Protein AF-A0A2H0CXL6-F1 (afdb_monomer)

pLDDT: mean 91.2, std 7.35, range [60.97, 97.75]

Nearest PDB structures (foldseek):
  4f82-assembly1_B  TM=7.876E-01  e=6.122E-06  Burkholderia cenocepacia J2315
  2cv4-assembly1_B  TM=7.748E-01  e=1.185E-04  Aeropyrum pernix K1
  1xcc-assembly2_D  TM=7.731E-01  e=8.036E-04  Plasmodium yoelii
  5ykj-assembly1_A  TM=7.902E-01  e=5.794E-03  Saccharomyces cerevisiae S288C
  7kuu-assembly1_B  TM=6.926E-01  e=1.992E-02  Pseudomonas aeruginosa UCBPP-PA14

Structure (mmCIF, N/CA/C/O backbone):
data_AF-A0A2H0CXL6-F1
#
_entry.id   AF-A0A2H0CXL6-F1
#
loop_
_atom_site.group_PDB
_atom_site.id
_atom_site.type_symbol
_atom_site.label_atom_id
_atom_site.label_alt_id
_atom_site.label_comp_id
_atom_site.label_asym_id
_atom_site.label_entity_id
_atom_site.label_seq_id
_atom_site.pdbx_PDB_ins_code
_atom_site.Cartn_x
_atom_site.Cartn_y
_atom_site.Cartn_z
_atom_site.occupancy
_atom_site.B_iso_or_equiv
_atom_site.auth_seq_id
_atom_site.auth_comp_id
_atom_site.auth_asym_id
_atom_site.auth_atom_id
_atom_site.pdbx_PDB_model_num
ATOM 1 N N . MET A 1 1 ? -3.236 -8.050 20.922 1.00 66.56 1 MET A N 1
ATOM 2 C CA . MET A 1 1 ? -2.696 -8.634 19.679 1.00 66.56 1 MET A CA 1
ATOM 3 C C . MET A 1 1 ? -1.267 -8.111 19.547 1.00 66.56 1 MET A C 1
ATOM 5 O O . MET A 1 1 ? -0.737 -7.662 20.558 1.00 66.56 1 MET A O 1
ATOM 9 N N . ALA A 1 2 ? -0.575 -8.267 18.418 1.00 87.00 2 ALA A N 1
ATOM 10 C CA . ALA A 1 2 ? 0.791 -7.751 18.270 1.00 87.00 2 ALA A CA 1
ATOM 11 C C . ALA A 1 2 ? 0.806 -6.591 17.274 1.00 87.00 2 ALA A C 1
ATOM 13 O O . ALA A 1 2 ? 0.060 -6.619 16.291 1.00 87.00 2 ALA A O 1
ATOM 14 N N . LYS A 1 3 ? 1.670 -5.595 17.517 1.00 93.88 3 LYS A N 1
ATOM 15 C CA . LYS A 1 3 ? 1.934 -4.523 16.550 1.00 93.88 3 LYS A CA 1
ATOM 16 C C . LYS A 1 3 ? 2.315 -5.142 15.203 1.00 93.88 3 LYS A C 1
ATOM 18 O O . LYS A 1 3 ? 3.084 -6.104 15.175 1.00 93.88 3 LYS A O 1
ATOM 23 N N . LEU A 1 4 ? 1.782 -4.601 14.109 1.00 96.56 4 LEU A N 1
ATOM 24 C CA . LEU A 1 4 ? 2.117 -5.070 12.768 1.00 96.56 4 LEU A CA 1
ATOM 25 C C . LEU A 1 4 ? 3.636 -4.940 12.520 1.00 96.56 4 LEU A C 1
ATOM 27 O O . LEU A 1 4 ? 4.164 -3.826 12.584 1.00 96.56 4 LEU A O 1
ATOM 31 N N . PRO A 1 5 ? 4.357 -6.037 12.226 1.00 97.00 5 PRO A N 1
ATOM 32 C CA . PRO A 1 5 ? 5.782 -5.966 11.925 1.00 97.00 5 PRO A CA 1
ATOM 33 C C . PRO A 1 5 ? 6.067 -5.063 10.721 1.00 97.00 5 PRO A C 1
ATOM 35 O O . PRO A 1 5 ? 5.325 -5.078 9.741 1.00 97.00 5 PRO A O 1
ATOM 38 N N . GLY A 1 6 ? 7.141 -4.274 10.790 1.00 96.06 6 GLY A N 1
ATOM 39 C CA . GLY A 1 6 ? 7.555 -3.391 9.696 1.00 96.06 6 GLY A CA 1
ATOM 40 C C . GLY A 1 6 ? 6.570 -2.263 9.371 1.00 96.06 6 GLY A C 1
ATOM 41 O O . GLY A 1 6 ? 6.708 -1.636 8.328 1.00 96.06 6 GLY A O 1
ATOM 42 N N . SER A 1 7 ? 5.575 -1.969 10.218 1.00 96.12 7 SER A N 1
ATOM 43 C CA . SER A 1 7 ? 4.607 -0.890 9.953 1.00 96.12 7 SER A CA 1
ATOM 44 C C . SER A 1 7 ? 5.237 0.510 9.911 1.00 96.12 7 SER A C 1
ATOM 46 O O . SER A 1 7 ? 4.670 1.429 9.321 1.00 96.12 7 SER A O 1
ATOM 48 N N . ASN A 1 8 ? 6.427 0.658 10.494 1.00 96.75 8 ASN A N 1
ATOM 49 C CA . ASN A 1 8 ? 7.263 1.855 10.462 1.00 96.75 8 ASN A CA 1
ATOM 50 C C . ASN A 1 8 ? 8.226 1.908 9.259 1.00 96.75 8 ASN A C 1
ATOM 52 O O . ASN A 1 8 ? 8.966 2.887 9.144 1.00 96.75 8 ASN A O 1
ATOM 56 N N . ALA A 1 9 ? 8.251 0.874 8.408 1.00 97.38 9 ALA A N 1
ATOM 57 C CA . ALA A 1 9 ? 9.089 0.840 7.215 1.00 97.38 9 ALA A CA 1
ATOM 58 C C . ALA A 1 9 ? 8.776 2.031 6.304 1.00 97.38 9 ALA A C 1
ATOM 60 O O . ALA A 1 9 ? 7.628 2.476 6.195 1.00 97.38 9 ALA A O 1
ATOM 61 N N . LYS A 1 10 ? 9.816 2.542 5.648 1.00 96.62 10 LYS A N 1
ATOM 62 C CA . LYS A 1 10 ? 9.718 3.674 4.732 1.00 96.62 10 LYS A CA 1
ATOM 63 C C . LYS A 1 10 ? 9.316 3.190 3.343 1.00 96.62 10 LYS A C 1
ATOM 65 O O . LYS A 1 10 ? 10.114 2.614 2.611 1.00 96.62 10 LYS A O 1
ATOM 70 N N . LEU A 1 11 ? 8.049 3.404 3.009 1.00 96.19 11 LEU A N 1
ATOM 71 C CA . LEU A 1 11 ? 7.438 3.038 1.740 1.00 96.19 11 LEU A CA 1
ATOM 72 C C . LEU A 1 11 ? 7.324 4.266 0.837 1.00 96.19 11 LEU A C 1
ATOM 74 O O . LEU A 1 11 ? 7.063 5.377 1.302 1.00 96.19 11 LEU A O 1
ATOM 78 N N . ILE A 1 12 ? 7.450 4.056 -0.469 1.00 94.62 12 ILE A N 1
ATOM 79 C CA . ILE A 1 12 ? 7.278 5.124 -1.456 1.00 94.62 12 ILE A CA 1
ATOM 80 C C . ILE A 1 12 ? 5.838 5.142 -1.955 1.00 94.62 12 ILE A C 1
ATOM 82 O O . ILE A 1 12 ? 5.280 4.102 -2.283 1.00 94.62 12 ILE A O 1
ATOM 86 N N . ARG A 1 13 ? 5.240 6.325 -2.071 1.00 92.69 13 ARG A N 1
ATOM 87 C CA . ARG A 1 13 ? 3.954 6.555 -2.737 1.00 92.69 13 ARG A CA 1
ATOM 88 C C . ARG A 1 13 ? 4.094 7.694 -3.738 1.00 92.69 13 ARG A C 1
ATOM 90 O O . ARG A 1 13 ? 4.804 8.661 -3.486 1.00 92.6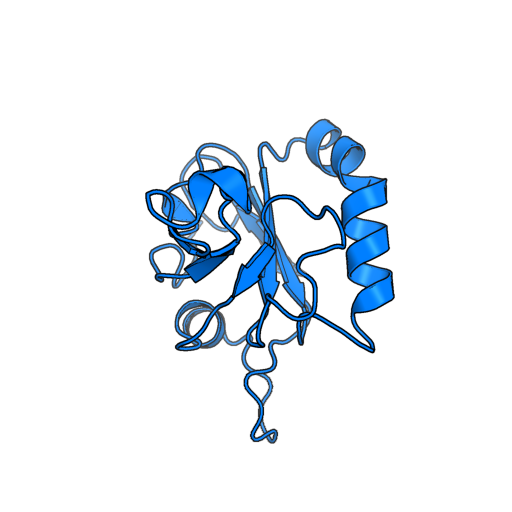9 13 ARG A O 1
ATOM 97 N N . LEU A 1 14 ? 3.346 7.629 -4.837 1.00 90.25 14 LEU A N 1
ATOM 98 C CA . LEU A 1 14 ? 3.220 8.771 -5.743 1.00 90.25 14 LEU A CA 1
ATOM 99 C C . LEU A 1 14 ? 2.505 9.934 -5.059 1.00 90.25 14 LEU A C 1
ATOM 101 O O . LEU A 1 14 ? 1.396 9.782 -4.534 1.00 90.25 14 LEU A O 1
ATOM 105 N N . ASN A 1 15 ? 3.146 11.095 -5.095 1.00 90.19 15 ASN A N 1
ATOM 106 C CA . ASN A 1 15 ? 2.651 12.304 -4.474 1.00 90.19 15 ASN A CA 1
AT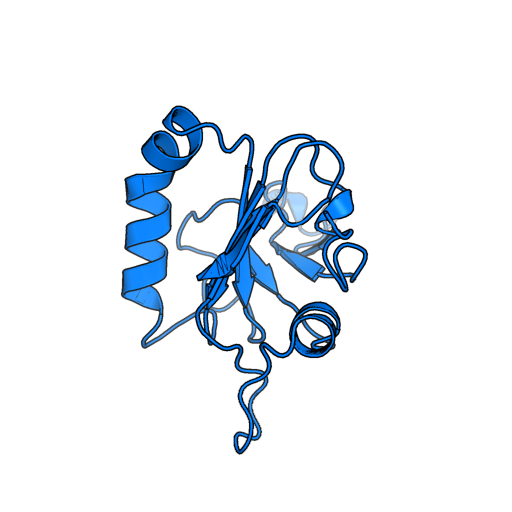OM 107 C C . ASN A 1 15 ? 1.382 12.783 -5.203 1.00 90.19 15 ASN A C 1
ATOM 109 O O . ASN A 1 15 ? 1.468 13.196 -6.361 1.00 90.19 15 ASN A O 1
ATOM 113 N N . PRO A 1 16 ? 0.204 12.772 -4.551 1.00 87.12 16 PRO A N 1
ATOM 114 C CA . PRO A 1 16 ? -1.040 13.205 -5.185 1.00 87.12 16 PRO A CA 1
ATOM 115 C C . PRO A 1 16 ? -1.069 14.709 -5.492 1.00 87.12 16 PRO A C 1
ATOM 117 O O . PRO A 1 16 ? -1.895 15.151 -6.285 1.00 87.12 16 PRO A O 1
ATOM 120 N N . GLU A 1 17 ? -0.199 15.505 -4.866 1.00 89.00 17 GLU A N 1
ATOM 121 C CA . GLU A 1 17 ? -0.097 16.945 -5.113 1.00 89.00 17 GLU A CA 1
ATOM 122 C C . GLU A 1 17 ? 0.813 17.282 -6.295 1.00 89.00 17 GLU A C 1
ATOM 124 O O . GLU A 1 17 ? 0.835 18.436 -6.740 1.00 89.00 17 GLU A O 1
ATOM 129 N N . TRP A 1 18 ? 1.567 16.295 -6.790 1.00 89.88 18 TRP A N 1
ATOM 130 C CA . TRP A 1 18 ? 2.451 16.471 -7.927 1.00 89.88 18 TRP A CA 1
ATOM 131 C C . TRP A 1 18 ? 1.650 16.696 -9.208 1.00 89.88 18 TRP A C 1
ATOM 133 O O . TRP A 1 18 ? 0.689 15.991 -9.513 1.00 89.88 18 TRP A O 1
ATOM 143 N N . SER A 1 19 ? 2.089 17.675 -9.990 1.00 88.56 19 SER A N 1
ATOM 144 C CA . SER A 1 19 ? 1.621 17.918 -11.350 1.00 88.56 19 SER A CA 1
ATOM 145 C C . SER A 1 19 ? 2.773 18.475 -12.182 1.00 88.56 19 SER A C 1
ATOM 147 O O . SER A 1 19 ? 3.781 18.926 -11.630 1.00 88.56 19 SER A O 1
ATOM 149 N N . VAL A 1 20 ? 2.630 18.482 -13.509 1.00 90.44 20 VAL A N 1
ATOM 150 C CA . VAL A 1 20 ? 3.657 19.023 -14.417 1.00 90.44 20 VAL A CA 1
ATOM 151 C C . VAL A 1 20 ? 3.963 20.488 -14.087 1.00 90.44 20 VAL A C 1
ATOM 153 O O . VAL A 1 20 ? 5.124 20.889 -14.061 1.00 90.44 20 VAL A O 1
ATOM 156 N N . GLU A 1 21 ? 2.942 21.274 -13.744 1.00 94.69 21 GLU A N 1
ATOM 157 C CA . GLU A 1 21 ? 3.063 22.690 -13.380 1.00 94.69 21 GLU A CA 1
ATOM 158 C C . GLU A 1 21 ? 3.812 22.903 -12.055 1.00 94.69 21 GLU A C 1
ATOM 160 O O . GLU A 1 21 ? 4.389 23.967 -11.834 1.00 94.69 21 GLU A O 1
ATOM 165 N N . LYS A 1 22 ? 3.818 21.896 -11.175 1.00 93.00 22 LYS A N 1
ATOM 166 C CA . LYS A 1 22 ? 4.462 21.929 -9.853 1.00 93.00 22 LYS A CA 1
ATOM 167 C C . LYS A 1 22 ? 5.756 21.117 -9.785 1.00 93.00 22 LYS A C 1
ATOM 169 O O . LYS A 1 22 ? 6.365 21.044 -8.720 1.00 93.00 22 LYS A O 1
ATOM 174 N N . ALA A 1 23 ? 6.213 20.533 -10.894 1.00 90.50 23 ALA A N 1
ATOM 175 C CA . ALA A 1 23 ? 7.337 19.593 -10.903 1.00 90.50 23 ALA A CA 1
ATOM 176 C C . ALA A 1 23 ? 8.653 20.182 -10.355 1.00 90.50 23 ALA A C 1
ATOM 178 O O . ALA A 1 23 ? 9.508 19.438 -9.883 1.00 90.50 23 ALA A O 1
ATOM 179 N N . ALA A 1 24 ? 8.814 21.510 -10.384 1.00 93.44 24 ALA A N 1
ATOM 180 C CA . ALA A 1 24 ? 9.986 22.198 -9.841 1.00 93.44 24 ALA A CA 1
ATOM 181 C C . ALA A 1 24 ? 9.975 22.361 -8.307 1.00 93.44 24 ALA A C 1
ATOM 183 O O . ALA A 1 24 ? 11.026 22.610 -7.721 1.00 93.44 24 ALA A O 1
ATOM 184 N N . SER A 1 25 ? 8.813 22.268 -7.654 1.00 94.88 25 SER A N 1
ATOM 185 C CA . SER A 1 25 ? 8.647 22.565 -6.220 1.00 94.88 25 SER A CA 1
ATOM 186 C C . SER A 1 25 ? 7.952 21.460 -5.427 1.00 94.88 25 SER A C 1
ATOM 188 O O . SER A 1 25 ? 7.912 21.517 -4.201 1.00 94.88 25 SER A O 1
ATOM 190 N N . THR A 1 26 ? 7.394 20.456 -6.099 1.00 94.00 26 THR A N 1
ATOM 191 C CA . THR A 1 26 ? 6.717 19.315 -5.482 1.00 94.00 26 THR A CA 1
ATOM 192 C C . THR A 1 26 ? 7.412 18.032 -5.935 1.00 94.00 26 THR A C 1
ATOM 194 O O . THR A 1 26 ? 7.527 17.814 -7.141 1.00 94.00 26 THR A O 1
ATOM 197 N N . PRO A 1 27 ? 7.895 17.178 -5.015 1.00 93.25 27 PRO A N 1
ATOM 198 C CA . PRO A 1 27 ? 8.504 15.906 -5.389 1.00 93.25 27 PRO A CA 1
ATOM 199 C C . PRO A 1 27 ? 7.446 14.949 -5.950 1.00 93.25 27 PRO A C 1
ATOM 201 O O . PRO A 1 27 ? 6.301 14.959 -5.496 1.00 93.25 27 PRO A O 1
ATOM 204 N N . LEU A 1 28 ? 7.828 14.126 -6.932 1.00 90.38 28 LEU A N 1
ATOM 205 C CA . LEU A 1 28 ? 6.945 13.123 -7.548 1.00 90.38 28 LEU A CA 1
ATOM 206 C C . LEU A 1 28 ? 6.550 12.015 -6.568 1.00 90.38 28 LEU A C 1
ATOM 208 O O . LEU A 1 28 ? 5.456 11.464 -6.647 1.00 90.38 28 LEU A O 1
ATOM 212 N N . GLU A 1 29 ? 7.442 11.708 -5.638 1.00 92.25 29 GLU A N 1
ATOM 213 C CA . GLU A 1 29 ? 7.311 10.628 -4.675 1.00 92.25 29 GLU A CA 1
ATOM 214 C C . GLU A 1 29 ? 7.321 11.186 -3.251 1.00 92.25 29 GLU A C 1
ATOM 216 O O . GLU A 1 29 ? 7.956 12.201 -2.957 1.00 92.25 29 GLU A O 1
ATOM 221 N N . GLN A 1 30 ? 6.594 10.512 -2.369 1.00 92.69 30 GLN A N 1
ATOM 222 C CA . GLN A 1 30 ? 6.580 10.739 -0.933 1.00 92.69 30 GLN A CA 1
ATOM 223 C C . GLN A 1 30 ? 7.029 9.469 -0.228 1.00 92.69 30 GLN A C 1
ATOM 225 O O . GLN A 1 30 ? 6.627 8.367 -0.604 1.00 92.69 30 GLN A O 1
ATOM 230 N N . GLU A 1 31 ? 7.812 9.644 0.828 1.00 95.38 31 GLU A N 1
ATOM 231 C CA . GLU A 1 31 ? 8.187 8.568 1.732 1.00 95.38 31 GLU A CA 1
ATOM 232 C C . GLU A 1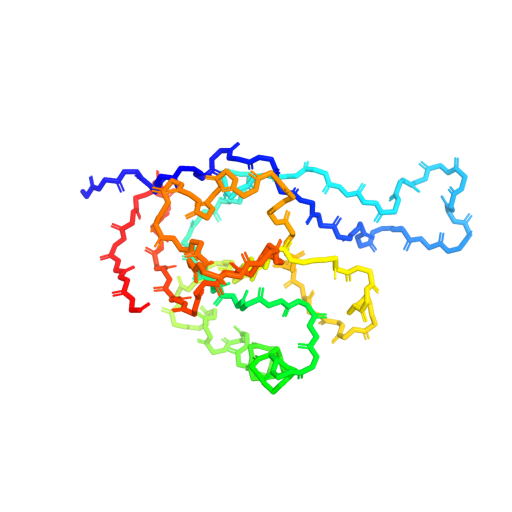 31 ? 7.271 8.601 2.960 1.00 95.38 31 GLU A C 1
ATOM 234 O O . GLU A 1 31 ? 7.246 9.586 3.700 1.00 95.38 31 GLU A O 1
ATOM 239 N N . LEU A 1 32 ? 6.503 7.534 3.166 1.00 95.44 32 LEU A N 1
ATOM 240 C CA . LEU A 1 32 ? 5.564 7.386 4.278 1.00 95.44 32 LEU A CA 1
ATOM 241 C C . LEU A 1 32 ? 5.640 5.962 4.833 1.00 95.44 32 LEU A C 1
ATOM 243 O O . LEU A 1 32 ? 6.122 5.040 4.184 1.00 95.44 32 LEU A O 1
ATOM 247 N N . SER A 1 33 ? 5.121 5.771 6.031 1.00 96.31 33 SER A N 1
ATOM 248 C CA . SER A 1 33 ? 4.960 4.482 6.690 1.00 96.31 33 SER A CA 1
ATOM 249 C C . SER A 1 33 ? 3.480 4.171 6.913 1.00 96.31 33 SER A C 1
ATOM 251 O O . SER A 1 33 ? 2.615 5.044 6.835 1.00 96.31 33 SER A O 1
ATOM 253 N N . ILE A 1 34 ? 3.161 2.915 7.223 1.00 96.06 34 ILE A N 1
ATOM 254 C CA . ILE A 1 34 ? 1.788 2.504 7.563 1.00 96.06 34 ILE A CA 1
ATOM 255 C C . ILE A 1 34 ? 1.342 3.139 8.890 1.00 96.06 34 ILE A C 1
ATOM 257 O O . ILE A 1 34 ? 0.149 3.381 9.094 1.00 96.06 34 ILE A O 1
ATOM 261 N N . ASP A 1 35 ? 2.294 3.429 9.779 1.00 95.25 35 ASP A N 1
ATOM 262 C CA . ASP A 1 35 ? 2.064 4.116 11.054 1.00 95.25 35 ASP A CA 1
ATOM 263 C C . ASP A 1 35 ? 1.670 5.597 10.883 1.00 95.25 35 ASP A C 1
ATOM 265 O O . ASP A 1 35 ? 1.059 6.162 11.791 1.00 95.25 35 ASP A O 1
ATOM 269 N N . ASP A 1 36 ? 1.936 6.217 9.726 1.00 95.69 36 ASP A N 1
ATOM 270 C CA . ASP A 1 36 ? 1.513 7.600 9.445 1.00 95.69 36 ASP A CA 1
ATOM 271 C C . ASP A 1 36 ? -0.009 7.716 9.213 1.00 95.69 36 ASP A C 1
ATOM 273 O O . ASP A 1 36 ? -0.584 8.805 9.303 1.00 95.69 36 ASP A O 1
ATOM 277 N N . PHE A 1 37 ? -0.685 6.589 8.963 1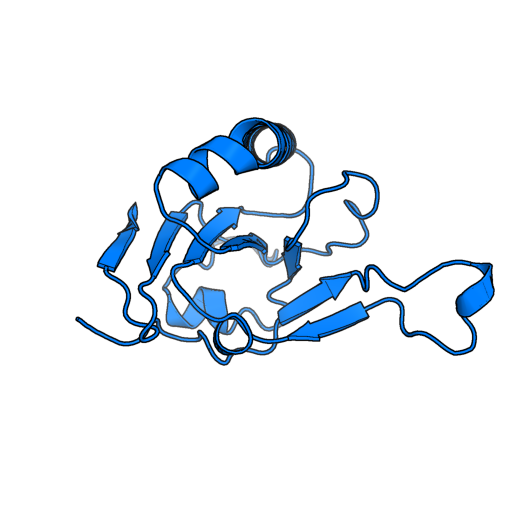.00 93.69 37 PHE A N 1
ATOM 278 C CA . PHE A 1 37 ? -2.137 6.506 8.813 1.00 93.69 37 PHE A CA 1
ATOM 279 C C . PHE A 1 37 ? -2.810 6.174 10.148 1.00 93.69 37 PHE A C 1
ATOM 281 O O . PHE A 1 37 ? -2.459 5.208 10.827 1.00 93.69 37 PHE A O 1
ATOM 288 N N . LYS A 1 38 ? -3.829 6.961 10.511 1.00 92.25 38 LYS A N 1
ATOM 289 C CA . LYS A 1 38 ? -4.615 6.768 11.738 1.00 92.25 38 LYS A CA 1
ATOM 290 C C . LYS A 1 38 ? -5.830 5.877 11.480 1.00 92.25 38 LYS A C 1
ATOM 292 O O . LYS A 1 38 ? -6.355 5.844 10.374 1.00 92.25 38 LYS A O 1
ATOM 297 N N . GLY A 1 39 ? -6.309 5.221 12.536 1.00 95.69 39 GLY A N 1
ATOM 298 C CA . GLY A 1 39 ? -7.510 4.390 12.477 1.00 95.69 39 GLY A CA 1
ATOM 299 C C . GLY A 1 39 ? -7.252 2.969 11.974 1.00 95.69 39 GLY A C 1
ATOM 300 O O . GLY A 1 39 ? -6.114 2.487 11.922 1.00 95.69 39 GLY A O 1
ATOM 301 N N . LYS A 1 40 ? -8.343 2.275 11.662 1.00 97.31 40 LYS A N 1
ATOM 302 C CA . LYS A 1 40 ? -8.349 0.908 11.148 1.00 97.31 40 LYS A CA 1
ATOM 303 C C . LYS A 1 40 ? -7.854 0.902 9.709 1.00 97.31 40 LYS A C 1
ATOM 305 O O . LYS A 1 40 ? -8.344 1.654 8.871 1.00 97.31 40 LYS A O 1
ATOM 310 N N . ARG A 1 41 ? -6.904 0.027 9.404 1.00 96.62 41 ARG A N 1
ATOM 311 C CA . ARG A 1 41 ? -6.307 -0.084 8.070 1.00 96.62 41 ARG A CA 1
ATOM 312 C C . ARG A 1 41 ? -6.532 -1.477 7.515 1.00 96.62 41 ARG A C 1
ATOM 314 O O . ARG A 1 41 ? -6.347 -2.467 8.221 1.00 96.62 41 ARG A O 1
ATOM 321 N N . LEU A 1 42 ? -6.895 -1.545 6.242 1.00 96.81 42 LEU A N 1
ATOM 322 C CA . LEU A 1 42 ? -6.849 -2.771 5.459 1.00 96.81 42 LEU A CA 1
ATOM 323 C C . LEU A 1 42 ? -5.633 -2.697 4.540 1.00 96.81 42 LEU A C 1
ATOM 325 O O . LEU A 1 42 ? -5.598 -1.878 3.623 1.00 96.81 42 LEU A O 1
ATOM 329 N N . ILE A 1 43 ? -4.634 -3.532 4.798 1.00 97.12 43 ILE A N 1
ATOM 330 C CA . ILE A 1 43 ? -3.411 -3.590 4.003 1.00 97.12 43 ILE A CA 1
ATOM 331 C C . ILE A 1 43 ? -3.523 -4.770 3.052 1.00 97.12 43 ILE A C 1
ATOM 333 O O . ILE A 1 43 ? -3.781 -5.891 3.478 1.00 97.12 43 ILE A O 1
ATOM 337 N N . ILE A 1 44 ? -3.315 -4.524 1.769 1.00 96.12 44 ILE A N 1
ATOM 338 C CA . ILE A 1 44 ? -3.368 -5.532 0.718 1.00 96.12 44 ILE A CA 1
ATOM 339 C C . ILE A 1 44 ? -1.989 -5.590 0.085 1.00 96.12 44 ILE A C 1
ATOM 341 O O . ILE A 1 44 ? -1.507 -4.585 -0.434 1.00 96.12 44 ILE A O 1
ATOM 345 N N . THR A 1 45 ? -1.341 -6.748 0.101 1.00 95.94 45 THR A N 1
ATOM 346 C CA . THR A 1 45 ? -0.088 -6.934 -0.629 1.00 95.94 45 THR A CA 1
ATOM 347 C C . THR A 1 45 ? -0.343 -7.597 -1.966 1.00 95.94 45 THR A C 1
ATOM 349 O O . THR A 1 45 ? -1.121 -8.546 -2.069 1.00 95.94 45 THR A O 1
ATOM 352 N N . LEU A 1 46 ? 0.309 -7.092 -3.009 1.00 93.75 46 LEU A N 1
ATOM 353 C CA . LEU A 1 46 ? 0.270 -7.671 -4.348 1.00 93.75 46 LEU A CA 1
ATOM 354 C C . LEU A 1 46 ? 1.700 -7.864 -4.861 1.00 93.75 46 LEU A C 1
ATOM 356 O O . LEU A 1 46 ? 2.581 -7.083 -4.496 1.00 93.75 46 LEU A O 1
ATOM 360 N N . PRO A 1 47 ? 1.947 -8.861 -5.733 1.00 91.44 47 PRO A N 1
ATOM 361 C CA . PRO A 1 47 ? 3.279 -9.113 -6.260 1.00 91.44 47 PRO A CA 1
ATOM 362 C C . PRO A 1 47 ? 3.967 -7.871 -6.810 1.00 91.44 47 PRO A C 1
ATOM 364 O O . PRO A 1 47 ? 5.060 -7.539 -6.356 1.00 91.44 47 PRO A O 1
ATOM 367 N N . GLY A 1 48 ? 3.324 -7.153 -7.728 1.00 89.56 48 GLY A N 1
ATOM 368 C CA . GLY A 1 48 ? 3.899 -5.964 -8.340 1.00 89.56 48 GLY A CA 1
ATOM 369 C C . GLY A 1 48 ? 2.851 -4.988 -8.854 1.00 89.56 48 GLY A C 1
ATOM 370 O O . GLY A 1 48 ? 1.681 -5.328 -9.013 1.00 89.56 48 GLY A O 1
ATOM 371 N N . ALA A 1 49 ? 3.298 -3.776 -9.154 1.00 85.94 49 ALA A N 1
ATOM 372 C CA . ALA A 1 49 ? 2.514 -2.680 -9.706 1.00 85.94 49 ALA A CA 1
ATOM 373 C C . ALA A 1 49 ? 2.234 -2.853 -11.214 1.00 85.94 49 ALA A C 1
ATOM 375 O O . ALA A 1 49 ? 2.430 -1.937 -11.998 1.00 85.94 49 ALA A O 1
ATOM 376 N N . GLY A 1 50 ? 1.777 -4.026 -11.659 1.00 83.31 50 GLY A N 1
ATOM 377 C CA . GLY A 1 50 ? 1.418 -4.206 -13.066 1.00 83.31 50 GLY A CA 1
ATOM 378 C C . GLY A 1 50 ? 1.091 -5.636 -13.481 1.00 83.31 50 GLY A C 1
ATOM 379 O O . GLY A 1 50 ? 1.108 -6.574 -12.678 1.00 83.31 50 GLY A O 1
ATOM 380 N N . GLY A 1 51 ? 0.816 -5.799 -14.778 1.00 83.00 51 GLY A N 1
ATOM 381 C CA . GLY A 1 51 ? 0.631 -7.095 -15.432 1.00 83.00 51 GLY A CA 1
ATOM 382 C C . GLY A 1 51 ? -0.477 -7.926 -14.788 1.00 83.00 51 GLY A C 1
ATOM 383 O O . GLY A 1 51 ? -1.642 -7.535 -14.794 1.00 83.00 51 GLY A O 1
ATOM 384 N N . PHE A 1 52 ? -0.108 -9.072 -14.214 1.00 81.38 52 PHE A N 1
ATOM 385 C CA . PHE A 1 52 ? -1.045 -10.015 -13.597 1.00 81.38 52 PHE A CA 1
ATOM 386 C C . PHE A 1 52 ? -1.824 -9.444 -12.412 1.00 81.38 52 PHE A C 1
ATOM 388 O O . PHE A 1 52 ? -2.893 -9.963 -12.126 1.00 81.38 52 PHE A O 1
ATOM 395 N N . CYS A 1 53 ? -1.315 -8.394 -11.756 1.00 87.44 53 CYS A N 1
ATOM 396 C CA . CYS A 1 53 ? -1.976 -7.776 -10.603 1.00 87.44 53 CYS A CA 1
ATOM 397 C C . CYS A 1 53 ? -3.028 -6.732 -11.016 1.00 87.44 53 CYS A C 1
ATOM 399 O O . CYS A 1 53 ? -3.692 -6.132 -10.170 1.00 87.44 53 CYS A O 1
ATOM 401 N N . ASN A 1 54 ? -3.157 -6.459 -12.323 1.00 87.69 54 ASN A N 1
ATOM 402 C CA . ASN A 1 54 ? -3.975 -5.356 -12.812 1.00 87.69 54 ASN A CA 1
ATOM 403 C C . ASN A 1 54 ? -5.448 -5.498 -12.458 1.00 87.69 54 ASN A C 1
ATOM 405 O O . ASN A 1 54 ? -6.079 -4.493 -12.138 1.00 87.69 54 ASN A O 1
ATOM 409 N N . LYS A 1 55 ? -5.958 -6.729 -12.476 1.00 89.25 55 LYS A N 1
ATOM 410 C CA . LYS A 1 55 ? -7.341 -7.020 -12.121 1.00 89.25 55 LYS A CA 1
ATOM 411 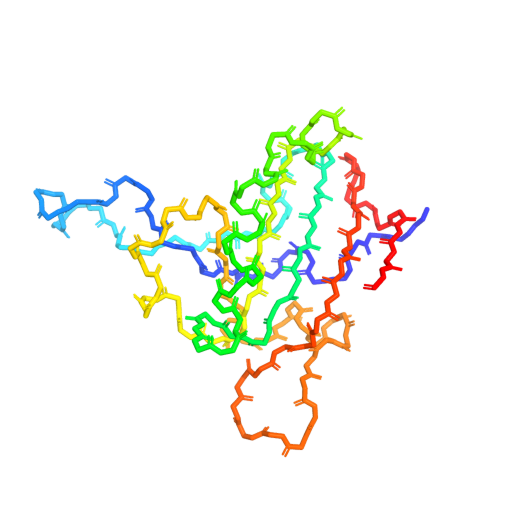C C . LYS A 1 55 ? -7.581 -6.840 -10.622 1.00 89.25 55 LYS A C 1
ATOM 413 O O . LYS A 1 55 ? -8.608 -6.286 -10.254 1.00 89.25 55 LYS A O 1
ATOM 418 N N . GLU A 1 56 ? -6.654 -7.261 -9.758 1.00 91.19 56 GLU A N 1
ATOM 419 C CA . GLU A 1 56 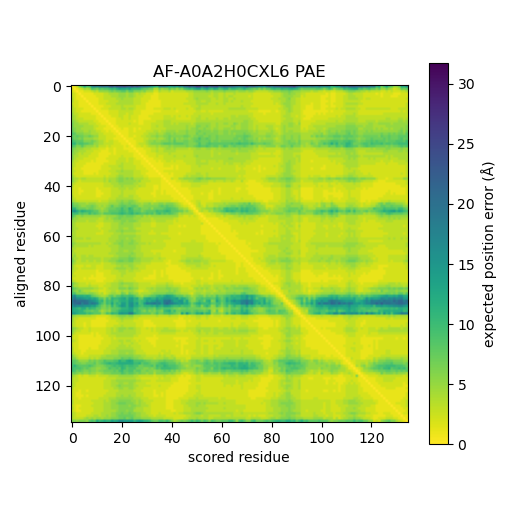? -6.770 -7.009 -8.316 1.00 91.19 56 GLU A CA 1
ATOM 420 C C . GLU A 1 56 ? -6.748 -5.513 -8.000 1.00 91.19 56 GLU A C 1
ATOM 422 O O . GLU A 1 56 ? -7.543 -5.053 -7.188 1.00 91.19 56 GLU A O 1
ATOM 427 N N . PHE A 1 57 ? -5.899 -4.740 -8.679 1.00 89.88 57 PHE A N 1
ATOM 428 C CA . PHE A 1 57 ? -5.890 -3.282 -8.566 1.00 89.88 57 PHE A CA 1
ATOM 429 C C . PHE A 1 57 ? -7.253 -2.660 -8.902 1.00 89.88 57 PHE A C 1
ATOM 431 O O . PHE A 1 57 ? -7.751 -1.830 -8.139 1.00 89.88 57 PHE A O 1
ATOM 438 N N . ASP A 1 58 ? -7.875 -3.087 -10.002 1.00 89.50 58 ASP A N 1
ATOM 439 C CA . ASP A 1 58 ? -9.198 -2.597 -10.399 1.00 89.50 58 ASP A CA 1
ATOM 440 C C . ASP A 1 58 ? -10.265 -3.000 -9.363 1.00 89.50 58 ASP A C 1
ATOM 442 O O . ASP A 1 58 ? -11.049 -2.161 -8.925 1.00 89.50 58 ASP A O 1
ATOM 446 N N . LEU A 1 59 ? -10.219 -4.238 -8.858 1.00 91.50 59 LEU A N 1
ATOM 447 C CA . LEU A 1 59 ? -11.127 -4.710 -7.808 1.00 91.50 59 LEU A CA 1
ATOM 448 C C . LEU A 1 59 ? -10.981 -3.931 -6.497 1.00 91.50 59 LEU A C 1
ATOM 450 O O . LEU A 1 59 ? -11.990 -3.609 -5.870 1.00 91.50 59 LEU A O 1
ATOM 454 N N . VAL A 1 60 ? -9.756 -3.616 -6.069 1.00 91.62 60 VAL A N 1
ATOM 455 C CA . VAL A 1 60 ? -9.533 -2.806 -4.862 1.00 91.62 60 VAL A CA 1
ATOM 456 C C . VAL A 1 60 ? -10.150 -1.423 -5.034 1.00 91.62 60 VAL A C 1
ATOM 458 O O . VAL A 1 60 ? -10.857 -0.953 -4.144 1.00 91.62 60 VAL A O 1
ATOM 461 N N . LYS A 1 61 ? -9.941 -0.800 -6.197 1.00 90.12 61 LYS A N 1
ATOM 462 C CA . LYS A 1 61 ? -10.501 0.512 -6.524 1.00 90.12 61 LYS A CA 1
ATOM 463 C C . LYS A 1 61 ? -12.032 0.495 -6.538 1.00 90.12 61 LYS A C 1
ATOM 465 O O . LYS A 1 61 ? -12.658 1.338 -5.907 1.00 90.12 61 LYS A O 1
ATOM 470 N N . GLU A 1 62 ? -12.638 -0.479 -7.212 1.00 92.12 62 GLU A N 1
ATOM 471 C CA . GLU A 1 62 ? -14.097 -0.616 -7.336 1.00 92.12 62 GLU A CA 1
ATOM 472 C C . GLU A 1 62 ? -14.799 -0.935 -6.007 1.00 92.12 62 GLU A C 1
ATOM 474 O O . GLU A 1 62 ? -15.988 -0.660 -5.850 1.00 92.12 62 GLU A O 1
ATOM 479 N N . ASN A 1 63 ? -14.086 -1.529 -5.045 1.00 93.38 63 ASN A N 1
ATOM 480 C CA . ASN A 1 63 ? -14.650 -1.943 -3.759 1.00 93.38 63 ASN A CA 1
ATOM 481 C C . ASN A 1 63 ? -14.166 -1.088 -2.579 1.00 93.38 63 ASN A C 1
ATOM 483 O O . ASN A 1 63 ? -14.487 -1.411 -1.434 1.00 93.38 63 ASN A O 1
ATOM 487 N N . GLN A 1 64 ? -13.458 0.016 -2.832 1.00 90.25 64 GLN A N 1
ATOM 488 C CA . GLN A 1 64 ? -12.901 0.864 -1.780 1.00 90.25 64 GLN A CA 1
ATOM 489 C C . GLN A 1 64 ? -13.973 1.348 -0.792 1.00 90.25 64 GLN A C 1
ATOM 491 O O . GLN A 1 64 ? -13.797 1.217 0.420 1.00 90.25 64 GLN A O 1
ATOM 496 N N . ASP A 1 65 ? -15.116 1.818 -1.296 1.00 92.44 65 ASP A N 1
ATOM 497 C CA . ASP A 1 65 ? -16.228 2.276 -0.455 1.00 92.44 65 ASP A CA 1
ATOM 498 C C . ASP A 1 65 ? -16.836 1.147 0.380 1.00 92.44 65 ASP A C 1
ATOM 500 O O . ASP A 1 65 ? -17.272 1.373 1.507 1.00 92.44 65 ASP A O 1
ATOM 504 N N . LYS A 1 66 ? -16.822 -0.092 -0.127 1.00 95.56 66 LYS A N 1
ATOM 505 C CA . LYS A 1 66 ? -17.303 -1.256 0.628 1.00 95.56 66 LYS A CA 1
ATOM 506 C C . LYS A 1 66 ? -16.354 -1.608 1.766 1.00 95.56 66 LYS A C 1
ATOM 508 O O . LYS A 1 66 ? -16.826 -1.892 2.862 1.00 95.56 66 LYS A O 1
ATOM 513 N N . PHE A 1 67 ? -15.040 -1.557 1.539 1.00 93.75 67 PHE A N 1
ATOM 514 C CA . PHE A 1 67 ? -14.058 -1.746 2.612 1.00 93.75 67 PHE A CA 1
ATOM 515 C C . PHE A 1 67 ? -14.203 -0.666 3.686 1.00 93.75 67 PHE A C 1
ATOM 517 O O . PHE A 1 67 ? -14.182 -0.979 4.878 1.00 93.75 67 PHE A O 1
ATOM 524 N N . LYS A 1 68 ? -14.443 0.584 3.271 1.00 93.06 68 LYS A N 1
ATOM 525 C CA . LYS A 1 68 ? -14.704 1.683 4.203 1.00 93.06 68 LYS A CA 1
ATOM 526 C C . LYS A 1 68 ? -15.995 1.498 4.995 1.00 93.06 68 LYS A C 1
ATOM 528 O O . LYS A 1 68 ? -15.987 1.612 6.216 1.00 93.06 68 LYS A O 1
ATOM 533 N N . ALA A 1 69 ? -17.083 1.111 4.333 1.00 95.38 69 ALA A N 1
ATOM 534 C CA . ALA A 1 69 ? -18.351 0.791 4.990 1.00 95.38 69 ALA A CA 1
ATOM 535 C C . ALA A 1 69 ? -18.243 -0.410 5.950 1.00 95.38 69 ALA A C 1
ATOM 537 O O . ALA A 1 69 ? -18.943 -0.454 6.960 1.00 95.38 69 ALA A O 1
ATOM 538 N N . ALA A 1 70 ? -17.345 -1.360 5.671 1.00 93.94 70 ALA A N 1
ATOM 539 C CA . ALA A 1 70 ? -17.030 -2.483 6.556 1.00 93.94 70 ALA A CA 1
ATOM 540 C C . ALA A 1 70 ? -16.146 -2.091 7.760 1.00 93.94 70 ALA A C 1
ATOM 542 O O . ALA A 1 70 ? -15.886 -2.922 8.630 1.00 93.94 70 ALA A O 1
ATOM 543 N N . GLY A 1 71 ? -15.712 -0.829 7.841 1.00 93.06 71 GLY A N 1
ATOM 544 C CA . GLY A 1 71 ? -15.018 -0.264 8.993 1.00 93.06 71 GLY A CA 1
ATOM 545 C C . GLY A 1 71 ? -13.512 -0.072 8.826 1.00 93.06 71 GLY A C 1
ATOM 546 O O . GLY A 1 71 ? -12.848 0.144 9.836 1.00 93.06 71 GLY A O 1
ATOM 547 N N . ALA A 1 72 ? -12.959 -0.161 7.612 1.00 94.94 72 ALA 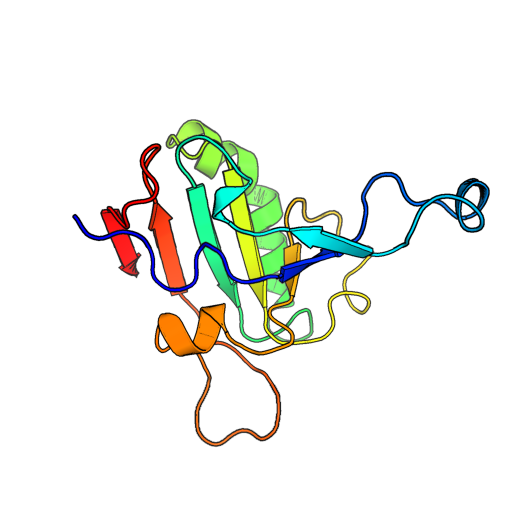A N 1
ATOM 548 C CA . ALA A 1 72 ? -11.602 0.316 7.346 1.00 94.94 72 ALA A CA 1
ATOM 549 C C . ALA A 1 72 ? -11.613 1.843 7.168 1.00 94.94 72 ALA A C 1
ATOM 551 O O . ALA A 1 72 ? -12.340 2.364 6.333 1.00 94.94 72 ALA A O 1
ATOM 552 N N . ASP A 1 73 ? -10.788 2.574 7.906 1.00 95.81 73 ASP A N 1
ATOM 553 C CA . ASP A 1 73 ? -10.613 4.011 7.675 1.00 95.81 73 ASP A CA 1
ATOM 554 C C . ASP A 1 73 ? -9.753 4.238 6.419 1.00 95.81 73 ASP A C 1
ATOM 556 O O . ASP A 1 73 ? -10.062 5.076 5.566 1.00 95.81 73 ASP A O 1
ATOM 560 N N . GLU A 1 74 ? -8.725 3.402 6.252 1.00 94.38 74 GLU A N 1
ATOM 561 C CA . GLU A 1 74 ? -7.793 3.447 5.129 1.00 94.38 74 GLU A CA 1
ATOM 562 C C . GLU A 1 74 ? -7.613 2.069 4.484 1.00 94.38 74 GLU A C 1
ATOM 564 O O . GLU A 1 74 ? -7.507 1.044 5.159 1.00 94.38 74 GLU A O 1
ATOM 569 N N . VAL A 1 75 ? -7.537 2.055 3.153 1.00 94.69 75 VAL A N 1
ATOM 570 C CA . VAL A 1 75 ? -7.150 0.878 2.364 1.00 94.69 75 VAL A CA 1
ATOM 571 C C . VAL A 1 75 ? -5.798 1.191 1.745 1.00 94.69 75 VAL A C 1
ATOM 573 O O . VAL A 1 75 ? -5.660 2.215 1.078 1.00 94.69 75 VAL A O 1
ATOM 576 N N . ILE A 1 76 ? -4.804 0.350 2.011 1.00 95.44 76 ILE A N 1
ATOM 577 C CA . ILE A 1 76 ? -3.404 0.557 1.637 1.00 95.44 76 ILE A CA 1
ATOM 578 C C . ILE A 1 76 ? -2.969 -0.639 0.802 1.00 95.44 76 ILE A C 1
ATOM 580 O O . ILE A 1 76 ? -3.100 -1.777 1.244 1.00 95.44 76 ILE A O 1
ATOM 584 N N . VAL A 1 77 ? -2.435 -0.400 -0.392 1.00 95.00 77 VAL A N 1
ATOM 585 C CA . VAL A 1 77 ? -1.889 -1.466 -1.237 1.00 95.00 77 VAL A CA 1
ATOM 586 C C . VAL A 1 77 ? -0.372 -1.381 -1.229 1.00 95.00 77 VAL A C 1
ATOM 588 O O . VAL A 1 77 ? 0.166 -0.328 -1.548 1.00 95.00 77 VAL A O 1
ATOM 591 N N . VAL A 1 78 ? 0.320 -2.471 -0.899 1.00 95.88 78 VAL A N 1
ATOM 592 C CA . VAL A 1 78 ? 1.789 -2.536 -0.881 1.00 95.88 78 VAL A CA 1
ATOM 593 C C . VAL A 1 78 ? 2.279 -3.520 -1.937 1.00 95.88 78 VAL A C 1
ATOM 595 O O . VAL A 1 78 ? 1.838 -4.668 -2.001 1.00 95.88 78 VAL A O 1
ATOM 598 N N . VAL A 1 79 ? 3.214 -3.077 -2.766 1.00 94.56 79 VAL A N 1
ATOM 599 C CA . VAL A 1 79 ? 3.893 -3.881 -3.788 1.00 94.56 79 VAL A CA 1
ATOM 600 C C . VAL A 1 79 ? 5.400 -3.713 -3.641 1.00 94.56 79 VAL A C 1
ATOM 602 O O . VAL A 1 79 ? 5.854 -2.712 -3.101 1.00 94.56 79 VAL A O 1
ATOM 605 N N . GLY A 1 80 ? 6.205 -4.656 -4.128 1.00 92.06 80 GLY A N 1
ATOM 606 C CA . GLY A 1 80 ? 7.668 -4.496 -4.081 1.00 92.06 80 GLY A CA 1
ATOM 607 C C . GLY A 1 80 ? 8.300 -4.014 -5.396 1.00 92.06 80 GLY A C 1
ATOM 608 O O . GLY A 1 80 ? 9.504 -3.761 -5.459 1.00 92.06 80 GLY A O 1
ATOM 609 N N . THR A 1 81 ? 7.513 -3.853 -6.466 1.00 90.50 81 THR A N 1
ATOM 610 C CA . THR A 1 81 ? 8.002 -3.318 -7.750 1.00 90.50 81 THR A CA 1
ATOM 611 C C . THR A 1 81 ? 7.667 -1.846 -7.944 1.00 90.50 81 THR A C 1
ATOM 613 O O . THR A 1 81 ? 6.800 -1.309 -7.265 1.00 90.50 81 THR A O 1
ATOM 616 N N . ASP A 1 82 ? 8.319 -1.244 -8.938 1.00 87.56 82 ASP A N 1
ATOM 617 C CA . ASP A 1 82 ? 8.147 0.151 -9.344 1.00 87.56 82 ASP A CA 1
ATOM 618 C C . ASP A 1 82 ? 6.677 0.557 -9.535 1.00 87.56 82 ASP A C 1
ATOM 620 O O . ASP A 1 82 ? 5.971 -0.051 -10.344 1.00 87.56 82 ASP A O 1
ATOM 624 N N . ILE A 1 83 ? 6.233 1.585 -8.808 1.00 87.50 83 ILE A N 1
ATOM 625 C CA . ILE A 1 83 ? 4.853 2.096 -8.856 1.00 87.50 83 ILE A CA 1
ATOM 626 C C . ILE A 1 83 ? 4.612 3.137 -9.955 1.00 87.50 83 ILE A C 1
ATOM 628 O O . ILE A 1 83 ? 3.450 3.399 -10.280 1.00 87.50 83 ILE A O 1
ATOM 632 N N . LEU A 1 84 ? 5.663 3.694 -10.571 1.00 83.44 84 LEU A N 1
ATOM 633 C CA . LEU A 1 84 ? 5.528 4.646 -11.682 1.00 83.44 84 LEU A CA 1
ATOM 634 C C . LEU A 1 84 ? 4.850 3.985 -12.881 1.00 83.44 84 LEU A C 1
ATOM 636 O O . LEU A 1 84 ? 4.020 4.603 -13.547 1.00 83.44 84 LEU A O 1
ATOM 640 N N . SER A 1 85 ? 5.124 2.695 -13.096 1.00 69.50 85 SER A N 1
ATOM 641 C CA . SER A 1 85 ? 4.463 1.882 -14.125 1.00 69.50 85 SER A CA 1
ATOM 642 C C . SER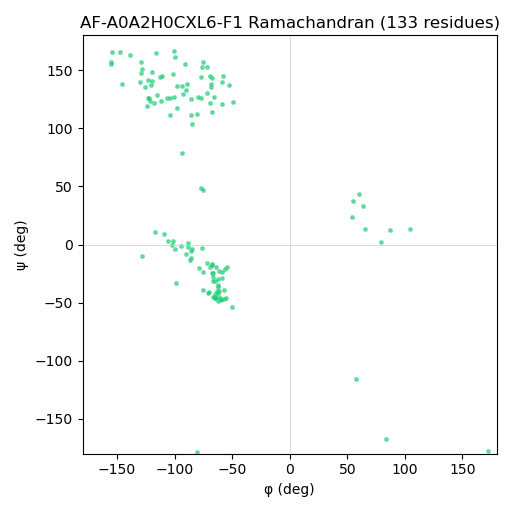 A 1 85 ? 2.927 1.836 -14.011 1.00 69.50 85 SER A C 1
ATOM 644 O O . SER A 1 85 ? 2.245 1.608 -15.010 1.00 69.50 85 SER A O 1
ATOM 646 N N . ASN A 1 86 ? 2.375 2.139 -12.830 1.00 68.75 86 ASN A N 1
ATOM 647 C CA . ASN A 1 86 ? 0.939 2.159 -12.546 1.00 68.75 86 ASN A CA 1
ATOM 648 C C . ASN A 1 86 ? 0.397 3.547 -12.155 1.00 68.75 86 ASN A C 1
ATOM 650 O O . ASN A 1 86 ? -0.770 3.655 -11.759 1.00 68.75 86 ASN A O 1
ATOM 654 N N . ALA A 1 87 ? 1.193 4.611 -12.321 1.00 61.81 87 ALA A N 1
ATOM 655 C CA . ALA A 1 87 ? 0.879 5.980 -11.899 1.00 61.81 87 ALA A CA 1
ATOM 656 C C . ALA A 1 87 ? -0.457 6.544 -12.426 1.00 61.81 87 ALA A C 1
ATOM 658 O O . ALA A 1 87 ? -1.012 7.471 -11.845 1.00 61.81 87 ALA A O 1
ATOM 659 N N . GLY A 1 88 ? -1.021 5.968 -13.491 1.00 60.97 88 GLY A N 1
ATOM 660 C CA . GLY A 1 88 ? -2.275 6.417 -14.105 1.00 60.97 88 GLY A CA 1
ATOM 661 C C . GLY A 1 88 ? -3.558 5.721 -13.635 1.00 60.97 88 GLY A C 1
ATOM 662 O O . GLY A 1 88 ? -4.629 6.053 -14.137 1.00 60.97 88 GLY A O 1
ATOM 663 N N . ARG A 1 89 ? -3.512 4.736 -12.723 1.00 69.31 89 ARG A N 1
ATOM 664 C CA . ARG A 1 89 ? -4.700 3.890 -12.446 1.00 69.31 89 ARG A CA 1
ATOM 665 C C . ARG A 1 89 ? -5.669 4.473 -11.410 1.00 69.31 89 ARG A C 1
ATOM 667 O O . ARG A 1 89 ? -6.772 3.951 -11.233 1.00 69.31 89 ARG A O 1
ATOM 674 N N . GLY A 1 90 ? -5.316 5.597 -10.781 1.00 69.75 90 GLY A N 1
ATOM 675 C CA . GLY A 1 90 ? -6.182 6.296 -9.824 1.00 69.75 90 GLY A CA 1
ATOM 676 C C . GLY A 1 90 ? -6.488 5.461 -8.581 1.00 69.75 90 GLY A C 1
ATOM 677 O O . GLY A 1 90 ? -7.600 5.524 -8.064 1.00 69.75 90 GLY A O 1
ATOM 678 N N . LEU A 1 91 ? -5.529 4.634 -8.159 1.00 76.00 91 LEU A N 1
ATOM 679 C CA . LEU A 1 91 ? -5.573 3.909 -6.897 1.00 76.00 91 LEU A CA 1
ATOM 680 C C . LEU A 1 91 ? -5.017 4.808 -5.790 1.00 76.00 91 LEU A C 1
ATOM 682 O O . LEU A 1 91 ? -3.816 5.095 -5.795 1.00 76.00 91 LEU A O 1
ATOM 686 N N . PRO A 1 92 ? -5.851 5.271 -4.848 1.00 68.25 92 PRO A N 1
ATOM 687 C CA . PRO A 1 92 ? -5.340 5.951 -3.669 1.00 68.25 92 PRO A CA 1
ATOM 688 C C . PRO A 1 92 ? -4.560 4.951 -2.800 1.00 68.25 92 PRO A C 1
ATOM 690 O O . PRO A 1 92 ? -4.939 3.787 -2.700 1.00 68.25 92 PRO A O 1
ATOM 693 N N . ASN A 1 93 ? -3.471 5.413 -2.175 1.00 89.56 93 ASN A N 1
ATOM 694 C CA . ASN A 1 93 ? -2.634 4.638 -1.245 1.00 89.56 93 ASN A CA 1
ATOM 695 C C . ASN A 1 93 ? -1.977 3.370 -1.837 1.00 89.56 93 ASN A C 1
ATOM 697 O O . ASN A 1 93 ? -1.943 2.326 -1.185 1.00 89.56 93 ASN A O 1
ATOM 701 N N . LEU A 1 94 ? -1.426 3.459 -3.053 1.00 92.94 94 LEU A N 1
ATOM 702 C CA . LEU A 1 94 ? -0.479 2.468 -3.576 1.00 92.94 94 LEU A CA 1
ATOM 703 C C . LEU A 1 94 ? 0.947 2.803 -3.116 1.00 92.94 94 LEU A C 1
ATOM 705 O O . LEU A 1 94 ? 1.436 3.905 -3.366 1.00 92.94 94 LEU A O 1
ATOM 709 N N . PHE A 1 95 ? 1.598 1.832 -2.485 1.00 94.75 95 PHE A N 1
ATOM 710 C CA . PHE A 1 95 ? 2.912 1.946 -1.872 1.00 94.75 95 PHE A CA 1
ATOM 711 C C . PHE A 1 95 ? 3.898 0.934 -2.435 1.00 94.75 95 PHE A C 1
ATOM 713 O O . PHE A 1 95 ? 3.558 -0.229 -2.652 1.00 94.75 95 PHE A O 1
ATOM 720 N N . GLN A 1 96 ? 5.138 1.372 -2.599 1.00 95.06 96 GLN A N 1
ATOM 721 C CA . GLN A 1 96 ? 6.272 0.547 -2.962 1.00 95.06 96 GLN A CA 1
ATOM 722 C C . GLN A 1 96 ? 7.162 0.280 -1.749 1.00 95.06 96 GLN A C 1
ATOM 724 O O . GLN A 1 96 ? 7.658 1.209 -1.113 1.00 95.06 96 GLN A O 1
ATOM 729 N N . ASP A 1 97 ? 7.424 -0.993 -1.489 1.00 96.00 97 ASP A N 1
ATOM 730 C CA . ASP A 1 97 ? 8.371 -1.466 -0.483 1.00 96.00 97 ASP A CA 1
ATOM 731 C C . ASP A 1 97 ? 9.748 -1.709 -1.122 1.00 96.00 97 ASP A C 1
ATOM 733 O O . ASP A 1 97 ? 10.104 -2.828 -1.498 1.00 96.00 97 ASP A O 1
ATOM 737 N N . VAL A 1 98 ? 10.493 -0.621 -1.336 1.00 91.00 98 VAL A N 1
ATOM 738 C CA . VAL A 1 98 ? 11.742 -0.599 -2.122 1.00 91.00 98 VAL A CA 1
ATOM 739 C C . VAL A 1 98 ? 12.812 -1.521 -1.541 1.00 91.00 98 VAL A C 1
ATOM 741 O O . VAL A 1 98 ? 13.415 -2.296 -2.292 1.00 91.00 98 VAL A O 1
ATOM 744 N N . GLU A 1 99 ? 13.004 -1.438 -0.225 1.00 92.31 99 GLU A N 1
ATOM 745 C CA . GLU A 1 99 ? 13.986 -2.210 0.546 1.00 92.31 99 GLU A CA 1
ATOM 746 C C . GLU A 1 99 ? 13.429 -3.563 1.018 1.00 92.31 99 GLU A C 1
ATOM 748 O O . GLU A 1 99 ? 14.113 -4.332 1.692 1.00 92.31 99 GLU A O 1
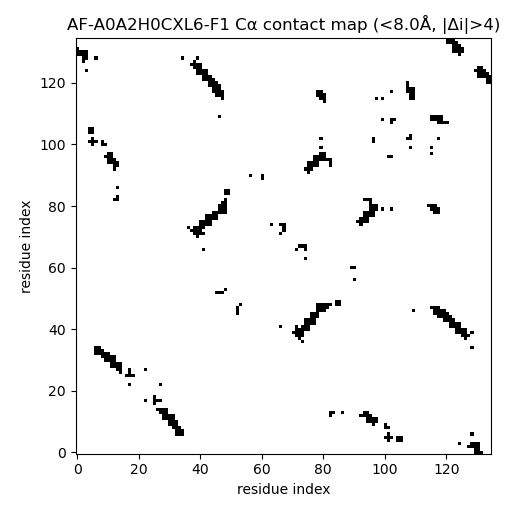ATOM 753 N N . GLN A 1 100 ? 12.176 -3.872 0.658 1.00 93.62 100 GLN A N 1
ATOM 754 C CA . GLN A 1 100 ? 11.439 -5.048 1.117 1.00 93.62 100 GLN A CA 1
ATOM 755 C C . GLN A 1 100 ? 11.375 -5.174 2.650 1.00 93.62 100 GLN A C 1
ATOM 757 O O . GLN A 1 100 ? 11.230 -6.280 3.172 1.00 93.62 100 GLN A O 1
ATOM 762 N N . GLU A 1 101 ? 11.519 -4.076 3.397 1.00 96.38 101 GLU A N 1
ATOM 763 C CA . GLU A 1 101 ? 11.567 -4.100 4.862 1.00 96.38 101 GLU A CA 1
ATOM 764 C C . GLU A 1 101 ? 10.221 -4.565 5.425 1.00 96.38 101 GLU A C 1
ATOM 766 O O . GLU A 1 101 ? 10.171 -5.473 6.262 1.00 96.38 101 GLU A O 1
ATOM 771 N N . PHE A 1 102 ? 9.120 -4.018 4.900 1.00 97.75 102 PHE A N 1
ATOM 772 C CA . PHE A 1 102 ? 7.774 -4.428 5.290 1.00 97.75 102 PHE A CA 1
ATOM 773 C C . PHE A 1 102 ? 7.501 -5.884 4.891 1.00 97.75 102 PHE A C 1
ATOM 775 O O . PHE A 1 102 ? 7.016 -6.683 5.700 1.00 97.75 102 PHE A O 1
ATOM 782 N N . GLY A 1 103 ? 7.848 -6.250 3.658 1.00 96.75 103 GLY A N 1
ATOM 783 C CA . GLY A 1 103 ? 7.679 -7.587 3.111 1.00 96.75 103 GLY A CA 1
ATOM 784 C C . GLY A 1 103 ? 8.440 -8.635 3.917 1.00 96.75 103 GLY A C 1
ATOM 785 O O . GLY A 1 103 ? 7.860 -9.643 4.314 1.00 96.75 103 GLY A O 1
ATOM 786 N N . ASN A 1 104 ? 9.710 -8.384 4.232 1.00 96.44 104 ASN A N 1
ATOM 787 C CA . ASN A 1 104 ? 10.549 -9.292 5.012 1.00 96.44 104 ASN A CA 1
ATOM 788 C C . ASN A 1 104 ? 10.056 -9.424 6.457 1.00 96.44 104 ASN A C 1
ATOM 790 O O . ASN A 1 104 ? 9.916 -10.545 6.949 1.00 96.44 104 ASN A O 1
ATOM 794 N N . ALA A 1 105 ? 9.709 -8.311 7.116 1.00 97.12 105 ALA A N 1
ATOM 795 C CA . ALA A 1 105 ? 9.171 -8.329 8.478 1.00 97.12 105 ALA A CA 1
ATOM 796 C C . ALA A 1 105 ? 7.881 -9.163 8.591 1.00 97.12 105 ALA A C 1
ATOM 798 O O . ALA A 1 105 ? 7.607 -9.760 9.633 1.00 97.12 105 ALA A O 1
ATOM 799 N N . ASN A 1 106 ? 7.110 -9.243 7.502 1.00 96.44 106 ASN A N 1
ATOM 800 C CA . ASN A 1 106 ? 5.850 -9.977 7.434 1.00 96.44 106 ASN A CA 1
ATOM 801 C C . ASN A 1 106 ? 5.938 -11.341 6.739 1.00 96.44 106 ASN A C 1
ATOM 803 O O . ASN A 1 106 ? 4.897 -11.990 6.611 1.00 96.44 106 ASN A O 1
ATOM 807 N N . LYS A 1 107 ? 7.135 -11.780 6.318 1.00 95.56 107 LYS A N 1
ATOM 808 C CA . LYS A 1 107 ? 7.360 -13.005 5.522 1.00 95.56 107 LYS A CA 1
ATOM 809 C C . LYS A 1 107 ? 6.536 -13.043 4.226 1.00 95.56 107 LYS A C 1
ATOM 811 O O . LYS A 1 107 ? 6.015 -14.083 3.835 1.00 95.56 107 LYS A O 1
ATOM 816 N N . LEU A 1 108 ? 6.392 -11.887 3.587 1.00 95.81 108 LEU A N 1
ATOM 817 C CA . LEU A 1 108 ? 5.637 -11.686 2.353 1.00 95.81 108 LEU A CA 1
ATOM 818 C C . LEU A 1 108 ? 6.538 -11.586 1.127 1.00 95.81 108 LEU A C 1
ATOM 820 O O . LEU A 1 108 ? 6.021 -11.398 0.038 1.00 95.81 108 LEU A O 1
ATOM 824 N N . THR A 1 109 ? 7.860 -11.673 1.239 1.00 94.31 109 THR A N 1
ATOM 825 C CA . THR A 1 109 ? 8.710 -11.720 0.046 1.00 94.31 109 THR A CA 1
ATOM 826 C C . THR A 1 109 ? 8.506 -13.039 -0.702 1.00 94.31 109 THR A C 1
ATOM 828 O O . THR A 1 109 ? 8.337 -14.106 -0.105 1.00 94.31 109 THR A O 1
ATOM 831 N N . LEU A 1 110 ? 8.437 -12.972 -2.034 1.00 88.81 110 LEU A N 1
ATOM 832 C CA . LEU A 1 110 ? 8.328 -14.167 -2.863 1.00 88.81 110 LEU A CA 1
ATOM 833 C C . LEU A 1 110 ? 9.723 -14.785 -3.020 1.00 88.81 110 LEU A C 1
ATOM 835 O O . LEU A 1 110 ? 10.605 -14.195 -3.642 1.00 88.81 110 LEU A O 1
ATOM 839 N N . GLU A 1 111 ? 9.932 -15.966 -2.448 1.00 85.00 111 GLU A N 1
ATOM 840 C CA . GLU A 1 111 ? 11.212 -16.668 -2.550 1.00 85.00 111 GLU A CA 1
ATOM 841 C C . GLU A 1 111 ? 11.446 -17.228 -3.965 1.00 85.00 111 GLU A C 1
ATOM 843 O O . GLU A 1 111 ? 10.512 -17.526 -4.711 1.00 85.00 111 GLU A O 1
ATOM 848 N N . GLY A 1 112 ? 12.717 -17.380 -4.352 1.00 83.38 112 GLY A N 1
ATOM 849 C CA . GLY A 1 112 ? 13.099 -18.004 -5.626 1.00 83.38 112 GLY A CA 1
ATOM 850 C C . GLY A 1 112 ? 12.987 -17.107 -6.865 1.00 83.38 112 GLY A C 1
ATOM 851 O O . GLY A 1 112 ? 13.295 -17.556 -7.969 1.00 83.38 112 GLY A O 1
ATOM 852 N N . VAL A 1 113 ? 12.608 -15.835 -6.708 1.00 82.69 113 VAL A N 1
ATOM 853 C CA . VAL A 1 113 ? 12.626 -14.834 -7.785 1.00 82.69 113 VAL A CA 1
ATOM 854 C C . VAL A 1 113 ? 13.676 -13.756 -7.518 1.00 82.69 113 VAL A C 1
ATOM 856 O O . VAL A 1 113 ? 13.907 -13.361 -6.383 1.00 82.69 113 VAL A O 1
ATOM 859 N N . LYS A 1 114 ? 14.326 -13.259 -8.580 1.00 82.62 114 LYS A N 1
ATOM 860 C CA . LYS A 1 114 ? 15.268 -12.122 -8.483 1.00 82.62 114 LYS A CA 1
ATOM 861 C C . LYS A 1 114 ? 14.556 -10.778 -8.319 1.00 82.62 114 LYS A C 1
ATOM 863 O O . LYS A 1 114 ? 15.157 -9.810 -7.866 1.00 82.62 114 LYS A O 1
ATOM 868 N N . SER A 1 115 ? 13.305 -10.707 -8.765 1.00 84.56 115 SER A N 1
ATOM 869 C CA . SER A 1 115 ? 12.480 -9.509 -8.668 1.00 84.56 115 SER A CA 1
ATOM 870 C C . SER A 1 115 ? 11.973 -9.321 -7.245 1.00 84.56 115 SER A C 1
ATOM 872 O O . SER A 1 115 ? 11.728 -10.289 -6.532 1.00 84.56 115 SER A O 1
ATOM 874 N N . ARG A 1 116 ? 11.717 -8.068 -6.872 1.00 89.81 116 ARG A N 1
ATOM 875 C CA . ARG A 1 116 ? 11.177 -7.682 -5.564 1.00 89.81 116 ARG A CA 1
ATOM 876 C C . ARG A 1 116 ? 9.676 -7.976 -5.426 1.00 89.81 116 ARG A C 1
ATOM 878 O O . ARG A 1 116 ? 8.909 -7.107 -5.041 1.00 89.81 116 ARG A O 1
ATOM 885 N N . TYR A 1 117 ? 9.210 -9.160 -5.807 1.00 92.75 117 TYR A N 1
ATOM 886 C CA . TYR A 1 117 ? 7.785 -9.478 -5.712 1.00 92.75 117 TYR A CA 1
ATOM 887 C C . TYR A 1 117 ? 7.372 -9.806 -4.275 1.00 92.75 117 TYR A C 1
ATOM 889 O O . TYR A 1 117 ? 8.125 -10.435 -3.528 1.00 92.75 117 TYR A O 1
ATOM 897 N N . LEU A 1 118 ? 6.154 -9.401 -3.915 1.00 94.62 118 LEU A N 1
ATOM 898 C CA . LEU A 1 118 ? 5.503 -9.800 -2.670 1.00 94.62 118 LEU A CA 1
ATOM 899 C C . LEU A 1 118 ? 4.490 -10.935 -2.900 1.00 94.62 118 LEU A C 1
ATOM 901 O O . LEU A 1 118 ? 4.022 -11.189 -4.010 1.00 94.62 118 LEU A O 1
ATOM 905 N N . GLN A 1 119 ? 4.132 -11.634 -1.837 1.00 94.38 119 GLN A N 1
ATOM 906 C CA . GLN A 1 119 ? 3.010 -12.554 -1.802 1.00 94.38 119 GLN A CA 1
ATOM 907 C C . GLN A 1 119 ? 1.702 -11.767 -1.748 1.00 94.38 119 GLN A C 1
ATOM 909 O O . GLN A 1 119 ? 1.658 -10.613 -1.311 1.00 94.38 119 GLN A O 1
ATOM 914 N N . ARG A 1 120 ? 0.619 -12.409 -2.187 1.00 94.75 120 ARG A N 1
ATOM 915 C CA . ARG A 1 120 ? -0.727 -11.881 -1.982 1.00 94.75 120 ARG A CA 1
ATOM 916 C C . ARG A 1 120 ? -1.134 -12.131 -0.543 1.00 94.75 120 ARG A C 1
ATOM 918 O O . ARG A 1 120 ? -1.074 -13.271 -0.101 1.00 94.75 120 ARG A O 1
ATOM 925 N N . SER A 1 121 ? -1.537 -11.082 0.152 1.00 96.19 121 SER A N 1
ATOM 926 C CA . SER A 1 121 ? -2.088 -11.187 1.496 1.00 96.19 121 SER A CA 1
ATOM 927 C C . SER A 1 121 ? -2.986 -9.993 1.778 1.00 96.19 121 SER A C 1
ATOM 929 O O . SER A 1 121 ? -2.829 -8.924 1.181 1.00 96.19 121 SER A O 1
ATOM 931 N N . VAL A 1 122 ? -3.928 -10.180 2.693 1.00 96.19 122 VAL A N 1
ATOM 932 C CA . VAL A 1 122 ? -4.765 -9.120 3.243 1.00 96.19 122 VAL A CA 1
ATOM 933 C C . VAL A 1 122 ? -4.573 -9.102 4.750 1.00 96.19 122 VAL A C 1
ATOM 935 O O . VAL A 1 122 ? -4.736 -10.116 5.419 1.00 96.19 122 VAL A O 1
ATOM 938 N N . ILE A 1 123 ? -4.221 -7.946 5.302 1.00 97.25 123 ILE A N 1
ATOM 939 C CA . ILE A 1 123 ? -3.932 -7.767 6.722 1.00 97.25 123 ILE A CA 1
ATOM 940 C C . ILE A 1 123 ? -4.834 -6.665 7.261 1.00 97.25 123 ILE A C 1
ATOM 942 O O . ILE A 1 123 ? -4.768 -5.517 6.820 1.00 97.25 123 ILE A O 1
ATOM 946 N N . ALA A 1 124 ? -5.665 -7.006 8.238 1.00 97.00 124 ALA A N 1
ATOM 947 C CA . ALA A 1 124 ? -6.466 -6.033 8.961 1.00 97.00 124 ALA A CA 1
ATOM 948 C C . ALA A 1 124 ? -5.691 -5.536 10.187 1.00 97.00 124 ALA A C 1
ATOM 950 O O . ALA A 1 124 ? -5.152 -6.333 10.963 1.00 97.00 124 ALA A O 1
ATOM 951 N N . VAL A 1 125 ? -5.669 -4.219 10.371 1.00 97.38 125 VAL A N 1
ATOM 952 C CA . VAL A 1 125 ? -4.992 -3.531 11.475 1.00 97.38 125 VAL A CA 1
ATOM 953 C C . VAL A 1 125 ? -5.988 -2.628 12.184 1.00 97.38 125 VAL A C 1
ATOM 955 O O . VAL A 1 125 ? -6.755 -1.916 11.532 1.00 97.38 125 VAL A O 1
ATOM 958 N N . ASP A 1 126 ? -5.983 -2.636 13.511 1.00 96.50 126 ASP A N 1
ATOM 959 C CA . ASP A 1 126 ? -6.832 -1.747 14.299 1.00 96.50 126 ASP A CA 1
ATOM 960 C C . ASP A 1 126 ? -6.264 -0.320 14.433 1.00 96.50 126 ASP A C 1
ATOM 962 O O . ASP A 1 126 ? -5.218 0.045 13.881 1.00 96.50 126 ASP A O 1
ATOM 966 N N . ALA A 1 127 ? -6.987 0.517 15.178 1.00 96.12 127 ALA A N 1
ATOM 967 C CA . ALA A 1 127 ? -6.613 1.904 15.425 1.00 96.12 127 ALA A CA 1
ATOM 968 C C . ALA A 1 127 ? -5.348 2.054 16.289 1.00 96.12 127 ALA A C 1
ATOM 970 O O . ALA A 1 127 ? -4.756 3.132 16.308 1.00 96.12 127 ALA A O 1
ATOM 971 N N . GLN A 1 128 ? -4.930 0.998 16.990 1.00 95.31 128 GLN A N 1
ATOM 972 C CA . GLN A 1 128 ? -3.736 0.962 17.831 1.00 95.31 128 GLN A CA 1
ATOM 973 C C . GLN A 1 128 ? -2.495 0.502 17.050 1.00 95.31 128 GLN A C 1
ATOM 975 O O . GLN A 1 128 ? -1.381 0.605 17.561 1.00 95.31 128 GLN A O 1
ATOM 980 N N . GLY A 1 129 ? -2.655 0.040 15.803 1.00 94.69 129 GLY A N 1
ATOM 981 C CA . GLY A 1 129 ? -1.550 -0.517 15.017 1.00 94.69 129 GLY A CA 1
ATOM 982 C C . GLY A 1 129 ? -1.317 -2.000 15.247 1.00 94.69 129 GLY A C 1
ATOM 983 O O . GLY A 1 129 ? -0.286 -2.522 14.817 1.00 94.69 129 GLY A O 1
ATOM 984 N N . GLU A 1 130 ? -2.251 -2.691 15.897 1.00 96.12 130 GLU A N 1
ATOM 985 C CA . GLU A 1 130 ? -2.165 -4.130 16.090 1.00 96.12 130 GLU A CA 1
ATOM 986 C C . GLU A 1 130 ? -2.814 -4.872 14.924 1.00 96.12 130 GLU A C 1
ATOM 988 O O . GLU A 1 130 ? -3.884 -4.507 14.432 1.00 96.12 130 GLU A O 1
ATOM 993 N N . GLN A 1 131 ? -2.159 -5.942 14.473 1.00 95.56 131 GLN A N 1
ATOM 994 C CA . GLN A 1 131 ? -2.746 -6.850 13.497 1.00 95.56 131 GLN A CA 1
ATOM 995 C C . GLN A 1 131 ? -3.900 -7.615 14.156 1.00 95.56 131 GLN A C 1
ATOM 997 O O . GLN A 1 131 ? -3.679 -8.356 15.116 1.00 95.56 131 GLN A O 1
ATOM 1002 N N . VAL A 1 132 ? -5.107 -7.493 13.597 1.00 95.75 132 VAL A N 1
ATOM 1003 C CA . VAL A 1 132 ? -6.308 -8.184 14.098 1.00 95.75 132 VAL A CA 1
ATOM 1004 C C . VAL A 1 132 ? -6.631 -9.458 13.321 1.00 95.75 132 VAL A C 1
ATOM 1006 O O . VAL A 1 132 ? -7.119 -10.423 13.902 1.00 95.75 132 VAL A O 1
ATOM 1009 N N . ALA A 1 133 ? -6.338 -9.487 12.019 1.00 95.31 133 ALA A N 1
ATOM 1010 C CA . ALA A 1 133 ? -6.559 -10.644 11.155 1.00 95.31 133 ALA A CA 1
ATOM 1011 C C . ALA A 1 133 ? -5.613 -10.619 9.947 1.00 95.31 133 ALA A C 1
ATOM 1013 O O . ALA A 1 133 ? -5.110 -9.557 9.569 1.00 95.31 133 ALA A O 1
ATOM 1014 N N . ARG A 1 134 ? -5.371 -11.791 9.352 1.00 94.62 134 ARG A N 1
ATOM 1015 C CA . ARG A 1 134 ? -4.611 -11.950 8.110 1.00 94.62 134 ARG A CA 1
ATOM 1016 C C . ARG A 1 134 ? -5.174 -13.107 7.289 1.00 94.62 134 ARG A C 1
ATOM 1018 O O . ARG A 1 134 ? -5.427 -14.165 7.862 1.00 94.62 134 ARG A O 1
ATOM 1025 N N . GLU A 1 135 ? -5.274 -12.899 5.982 1.00 88.94 135 GLU A N 1
ATOM 1026 C CA . GLU A 1 135 ? -5.551 -13.916 4.958 1.00 88.94 135 GLU A CA 1
ATOM 1027 C C . GLU A 1 135 ? -4.476 -13.917 3.863 1.00 88.94 135 GLU A C 1
ATOM 1029 O O . GLU A 1 135 ? -3.833 -12.857 3.636 1.00 88.94 135 GLU A O 1
#

Secondary structure (DSSP, 8-state):
-EEPTTTTS-EEEE-TT--GGGTTTS-SEEEE-GGGS-S-EEEEE-S-SSGGGHHHHHHHHHTHHHHHHTT-SEEEEEESS-SGGGTTS--TTEEE-TT-HHHHHTT-B-TT-SS-PBPPEEEEE-TTSEEEEE-

Sequence (135 aa):
MAKLPGSNAKLIRLNPEWSVEKAASTPLEQELSIDDFKGKRLIITLPGAGGFCNKEFDLVKENQDKFKAAGADEVIVVVGTDILSNAGRGLPNLFQDVEQEFGNANKLTLEGVKSRYLQRSVIAVDAQGEQVARE

Mean predicted aligned error: 3.86 Å

Radius of gyration: 14.44 Å; Cα contacts (8 Å, |Δi|>4): 264; chains: 1; bounding box: 34×41×35 Å

Foldseek 3Di:
DDFQFCQQPWWKDQDPPDDPVCPVPDPRIDTDGNVVDAFKEKEWEFFAQDDPCVVVQVVCVVCVVVVVVVGHPYYAYEYQYDNVVNVPVPRPHYIHRPVCNSQVRNVQADPPDPGRTGHTKIWIAGRVNDTPDMD

Solvent-accessible surface area (backbone atoms only — not comparable to full-atom values): 7317 Å² total; per-residue (Å²): 126,50,68,46,56,39,34,78,34,77,22,40,28,72,32,86,84,40,42,84,94,38,55,92,83,36,60,63,62,38,81,46,34,64,68,77,55,76,44,21,33,37,39,35,34,35,36,36,42,46,77,90,39,47,63,59,53,51,50,50,58,78,39,44,67,56,47,38,74,75,60,28,72,40,64,36,37,40,18,26,31,67,50,73,80,41,68,82,73,80,61,74,56,51,30,23,31,77,85,36,52,36,33,55,57,63,71,27,53,42,80,98,54,94,58,55,33,28,39,76,36,40,36,36,28,40,65,87,46,26,44,76,48,75,88